Protein AF-A0A662VLQ7-F1 (afdb_monomer_lite)

Secondary structure (DSSP, 8-state):
--HHHHHHHHHHHHHHHHHHHHSS-HHHHHHHHHHHHHTTGGG-HHHHHHHHHHHHHHHHHHHHHTT-

Structure (mmCIF, N/CA/C/O backbone):
data_AF-A0A662VLQ7-F1
#
_entry.id   AF-A0A662VLQ7-F1
#
loop_
_atom_site.group_PDB
_atom_site.id
_atom_site.type_symbol
_atom_site.label_atom_id
_atom_site.label_alt_id
_atom_site.label_comp_id
_atom_site.label_asym_id
_atom_site.label_entity_id
_atom_site.label_seq_id
_atom_site.pdbx_PDB_ins_code
_atom_site.Cartn_x
_atom_site.Cartn_y
_atom_site.Cartn_z
_atom_site.occupancy
_atom_site.B_iso_or_equiv
_atom_site.auth_seq_id
_atom_site.auth_comp_id
_atom_site.auth_asym_id
_atom_site.auth_atom_id
_atom_site.pdbx_PDB_model_num
ATOM 1 N N . MET A 1 1 ? 12.929 -10.441 -23.078 1.00 52.53 1 MET A N 1
ATOM 2 C CA . MET A 1 1 ? 12.371 -9.403 -22.189 1.00 52.53 1 MET A CA 1
ATOM 3 C C . MET A 1 1 ? 12.504 -9.943 -20.781 1.00 52.53 1 MET A C 1
ATOM 5 O O . MET A 1 1 ? 11.859 -10.936 -20.475 1.00 52.53 1 MET A O 1
ATOM 9 N N . ASP A 1 2 ? 13.415 -9.385 -19.989 1.00 57.97 2 ASP A N 1
ATOM 10 C CA . ASP A 1 2 ? 13.652 -9.807 -18.608 1.00 57.97 2 ASP A CA 1
ATOM 11 C C . ASP A 1 2 ? 12.426 -9.506 -17.741 1.00 57.97 2 ASP A C 1
ATOM 13 O O . ASP A 1 2 ? 12.078 -8.342 -17.548 1.00 57.97 2 ASP A O 1
ATOM 17 N N . LEU A 1 3 ? 11.770 -10.547 -17.216 1.00 62.00 3 LEU A N 1
ATOM 18 C CA . LEU A 1 3 ? 10.601 -10.404 -16.336 1.00 62.00 3 LEU A CA 1
ATOM 19 C C . LEU A 1 3 ? 10.891 -9.526 -15.104 1.00 62.00 3 LEU A C 1
ATOM 21 O O . LEU A 1 3 ? 10.006 -8.797 -14.662 1.00 62.00 3 LEU A O 1
ATOM 25 N N . LYS A 1 4 ? 12.133 -9.513 -14.597 1.00 63.81 4 LYS A N 1
ATOM 26 C CA . LYS A 1 4 ? 12.566 -8.616 -13.508 1.00 63.81 4 LYS A CA 1
ATOM 27 C C . LYS A 1 4 ? 12.321 -7.139 -13.820 1.00 63.81 4 LYS A C 1
ATOM 29 O O . LYS A 1 4 ? 11.769 -6.409 -13.005 1.00 63.81 4 LYS A O 1
ATOM 34 N N . LEU A 1 5 ? 12.697 -6.719 -15.026 1.00 62.31 5 LEU A N 1
ATOM 35 C CA . LEU A 1 5 ? 12.613 -5.331 -15.485 1.00 62.31 5 LEU A CA 1
ATOM 36 C C . LEU A 1 5 ? 11.162 -4.876 -15.695 1.00 62.31 5 LEU A C 1
ATOM 38 O O . LEU A 1 5 ? 10.873 -3.681 -15.624 1.00 62.31 5 LEU A O 1
ATOM 42 N N . VAL A 1 6 ? 10.260 -5.824 -15.966 1.00 73.19 6 VAL A N 1
ATOM 43 C CA . VAL A 1 6 ? 8.815 -5.579 -16.061 1.00 73.19 6 VAL A CA 1
ATOM 44 C C . VAL A 1 6 ? 8.244 -5.342 -14.661 1.00 73.19 6 VAL A C 1
ATOM 46 O O . VAL A 1 6 ? 7.634 -4.299 -14.430 1.00 73.19 6 VAL A O 1
ATOM 49 N N . ASN A 1 7 ? 8.569 -6.217 -13.704 1.00 80.44 7 ASN A N 1
ATOM 50 C CA . ASN A 1 7 ? 8.054 -6.135 -12.336 1.00 80.44 7 ASN A CA 1
ATOM 51 C C . ASN A 1 7 ? 8.524 -4.878 -11.580 1.00 80.44 7 ASN A C 1
ATOM 53 O O . ASN A 1 7 ? 7.734 -4.269 -10.864 1.00 80.44 7 ASN A O 1
ATOM 57 N N . GLU A 1 8 ? 9.780 -4.440 -11.736 1.00 80.62 8 GLU A N 1
ATOM 58 C CA . GLU A 1 8 ? 10.265 -3.210 -11.078 1.00 80.62 8 GLU A CA 1
ATOM 59 C C . GLU A 1 8 ? 9.547 -1.950 -11.580 1.00 80.62 8 GLU A C 1
ATOM 61 O O . GLU A 1 8 ? 9.208 -1.063 -10.794 1.00 80.62 8 GLU A O 1
ATOM 66 N N . LYS A 1 9 ? 9.291 -1.862 -12.892 1.00 84.00 9 LYS A N 1
ATOM 67 C CA . LYS A 1 9 ? 8.565 -0.728 -13.482 1.00 84.00 9 LYS A CA 1
ATOM 68 C C . LYS A 1 9 ? 7.109 -0.699 -13.039 1.00 84.00 9 LYS A C 1
ATOM 70 O O . LYS A 1 9 ? 6.592 0.376 -12.748 1.00 84.00 9 LYS A O 1
ATOM 75 N N . GLU A 1 10 ? 6.463 -1.860 -12.984 1.00 81.56 10 GLU A N 1
ATOM 76 C CA . GLU A 1 10 ? 5.089 -1.984 -12.495 1.00 81.56 10 GLU A CA 1
ATOM 77 C C . GLU A 1 10 ? 4.985 -1.614 -11.015 1.00 81.56 10 GLU A C 1
ATOM 79 O O . GLU A 1 10 ? 4.083 -0.864 -10.646 1.00 81.56 10 GLU A O 1
ATOM 84 N N . LEU A 1 11 ? 5.937 -2.054 -10.185 1.00 81.81 11 LEU A N 1
ATOM 85 C CA . LEU A 1 11 ? 5.976 -1.694 -8.768 1.00 81.81 11 LEU A CA 1
ATOM 86 C C . LEU A 1 11 ? 6.105 -0.179 -8.594 1.00 81.81 11 LEU A C 1
ATOM 88 O O . LEU A 1 11 ? 5.318 0.427 -7.874 1.00 81.81 11 LEU A O 1
ATOM 92 N N . LYS A 1 12 ? 7.029 0.447 -9.333 1.00 83.69 12 LYS A N 1
ATOM 93 C CA . LYS A 1 12 ? 7.220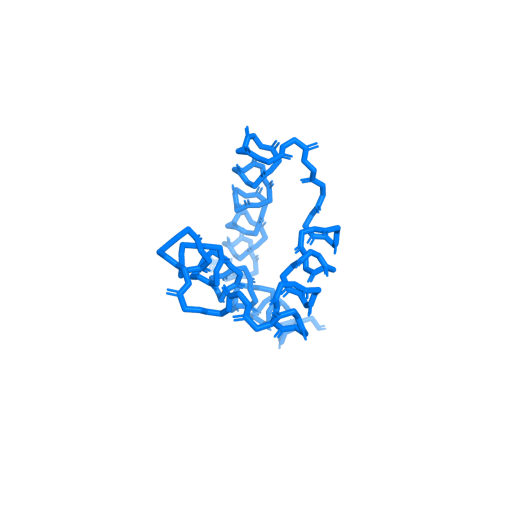 1.899 -9.298 1.00 83.69 12 LYS A CA 1
ATOM 94 C C . LYS A 1 12 ? 5.975 2.664 -9.756 1.00 83.69 12 LYS A C 1
ATOM 96 O O . LYS A 1 12 ? 5.634 3.673 -9.153 1.00 83.69 12 LYS A O 1
ATOM 101 N N . ALA A 1 13 ? 5.281 2.188 -10.789 1.00 83.81 13 ALA A N 1
ATOM 102 C CA . ALA A 1 13 ? 4.047 2.814 -11.260 1.00 83.81 13 ALA A CA 1
ATOM 103 C C . ALA A 1 13 ? 2.906 2.704 -10.234 1.00 83.81 13 ALA A C 1
ATOM 105 O O . ALA A 1 13 ? 2.128 3.645 -10.073 1.00 83.81 13 ALA A O 1
ATOM 106 N N . ILE A 1 14 ? 2.811 1.571 -9.529 1.00 80.19 14 ILE A N 1
ATOM 107 C CA . ILE A 1 14 ? 1.862 1.391 -8.426 1.00 80.19 14 ILE A CA 1
ATOM 108 C C . ILE A 1 14 ? 2.215 2.343 -7.277 1.00 80.19 14 ILE A C 1
ATOM 110 O O . ILE A 1 14 ? 1.332 3.064 -6.819 1.00 80.19 14 ILE A O 1
ATOM 114 N N . ASP A 1 15 ? 3.485 2.414 -6.870 1.00 79.88 15 ASP A N 1
ATOM 115 C CA . ASP A 1 15 ? 3.952 3.300 -5.795 1.00 79.88 15 ASP A CA 1
ATOM 116 C C . ASP A 1 15 ? 3.738 4.788 -6.126 1.00 79.88 15 ASP A C 1
ATOM 118 O O . ASP A 1 15 ? 3.234 5.543 -5.294 1.00 79.88 15 ASP A O 1
ATOM 122 N N . GLU A 1 16 ? 4.056 5.229 -7.349 1.00 83.62 16 GLU A N 1
ATOM 123 C CA . GLU A 1 16 ? 3.832 6.613 -7.797 1.00 83.62 16 GLU A CA 1
ATOM 124 C C . GLU A 1 16 ? 2.343 6.967 -7.822 1.00 83.62 16 GLU A C 1
ATOM 126 O O . GLU A 1 16 ? 1.949 8.049 -7.380 1.00 83.62 16 GLU A O 1
ATOM 131 N N . ARG A 1 17 ? 1.496 6.043 -8.289 1.00 79.81 17 ARG A N 1
ATOM 132 C CA . ARG A 1 17 ? 0.043 6.224 -8.266 1.00 79.81 17 ARG A CA 1
ATOM 133 C C . ARG A 1 17 ? -0.482 6.304 -6.833 1.00 79.81 17 ARG A C 1
ATOM 135 O O . ARG A 1 17 ? -1.304 7.170 -6.547 1.00 79.81 17 ARG A O 1
ATOM 142 N N . PHE A 1 18 ? 0.014 5.455 -5.937 1.00 77.00 18 PHE A N 1
ATOM 143 C CA . PHE A 1 18 ? -0.310 5.501 -4.512 1.00 77.00 18 PHE A CA 1
ATOM 144 C C . PHE A 1 18 ? 0.054 6.846 -3.895 1.00 77.00 18 PHE A C 1
ATOM 146 O O . PHE A 1 18 ? -0.782 7.491 -3.263 1.00 77.00 18 PHE A O 1
ATOM 153 N N . LYS A 1 19 ? 1.282 7.302 -4.139 1.00 81.12 19 LYS A N 1
ATOM 154 C CA . LYS A 1 19 ? 1.768 8.589 -3.653 1.00 81.12 19 LYS A CA 1
ATOM 155 C C . LYS A 1 19 ? 0.952 9.756 -4.205 1.00 81.12 19 LYS A C 1
ATOM 157 O O . LYS A 1 19 ? 0.738 10.721 -3.489 1.00 81.12 19 LYS A O 1
ATOM 162 N N . GLY A 1 20 ? 0.462 9.667 -5.440 1.00 81.06 20 GLY A N 1
ATOM 163 C CA . GLY A 1 20 ? -0.416 10.683 -6.023 1.00 81.06 20 GLY A CA 1
ATOM 164 C C . GLY A 1 20 ? -1.834 10.702 -5.441 1.00 81.06 20 GLY A C 1
ATOM 165 O O . GLY A 1 20 ? -2.422 11.771 -5.332 1.00 81.06 20 GLY A O 1
ATOM 166 N N . ILE A 1 21 ? -2.390 9.544 -5.070 1.00 79.12 21 ILE A N 1
ATOM 167 C CA . ILE A 1 21 ? -3.760 9.445 -4.534 1.00 79.12 21 ILE A CA 1
ATOM 168 C C . ILE A 1 21 ? -3.801 9.784 -3.040 1.00 79.12 21 ILE A C 1
ATOM 170 O O . ILE A 1 21 ? -4.717 10.466 -2.590 1.00 79.12 21 ILE A O 1
ATOM 174 N N . TYR A 1 22 ? -2.823 9.297 -2.276 1.00 77.12 22 TYR A N 1
ATOM 175 C CA . TYR A 1 22 ? -2.835 9.350 -0.811 1.00 77.12 22 TYR A CA 1
ATOM 176 C C . TYR A 1 22 ? -1.767 10.279 -0.222 1.00 77.12 22 TYR A C 1
ATOM 178 O O . TYR A 1 22 ? -1.671 10.385 0.998 1.00 77.12 22 TYR A O 1
ATOM 186 N N . GLU A 1 23 ? -0.937 10.910 -1.063 1.00 82.81 23 GLU A N 1
ATOM 187 C CA . GLU A 1 23 ? 0.180 11.781 -0.654 1.00 82.81 23 GLU A CA 1
ATOM 188 C C . GLU A 1 23 ? 1.135 11.119 0.357 1.00 82.81 23 GLU A C 1
ATOM 190 O O . GLU A 1 23 ? 1.766 11.777 1.187 1.00 82.81 23 GLU A O 1
ATOM 195 N N . MET A 1 24 ? 1.257 9.788 0.297 1.00 80.62 24 MET A N 1
ATOM 196 C CA . MET A 1 24 ? 1.995 9.011 1.289 1.00 80.62 24 MET A CA 1
ATOM 197 C C . MET A 1 24 ? 2.724 7.804 0.703 1.00 80.62 24 MET A C 1
ATOM 199 O O . MET A 1 24 ? 2.380 7.295 -0.360 1.00 80.62 24 MET A O 1
ATOM 203 N N . GLU A 1 25 ? 3.738 7.346 1.435 1.00 77.19 25 GLU A N 1
ATOM 204 C CA . GLU A 1 25 ? 4.509 6.143 1.111 1.00 77.19 25 GLU A CA 1
ATOM 205 C C . GLU A 1 25 ? 3.706 4.866 1.423 1.00 77.19 25 GLU A C 1
ATOM 207 O O . GLU A 1 25 ? 2.936 4.825 2.389 1.00 77.19 25 GLU A O 1
ATOM 212 N N . PHE A 1 26 ? 3.929 3.800 0.647 1.00 74.75 26 PHE A N 1
ATOM 213 C CA . PHE A 1 26 ? 3.157 2.552 0.733 1.00 74.75 26 PHE A CA 1
ATOM 214 C C . PHE A 1 26 ? 3.242 1.857 2.109 1.00 74.75 26 PHE A C 1
ATOM 216 O O . PHE A 1 26 ? 2.269 1.267 2.573 1.00 74.75 26 PHE A O 1
ATOM 223 N N . GLU A 1 27 ? 4.376 1.967 2.810 1.00 76.25 27 GLU A N 1
ATOM 224 C CA . GLU A 1 27 ? 4.525 1.469 4.190 1.00 76.25 27 GLU A CA 1
ATOM 225 C C . GLU A 1 27 ? 3.501 2.101 5.146 1.00 76.25 27 GLU A C 1
ATOM 227 O O . GLU A 1 27 ? 2.810 1.388 5.872 1.00 76.25 27 GLU A O 1
ATOM 232 N N . LYS A 1 28 ? 3.321 3.427 5.082 1.00 76.75 28 LYS A N 1
ATOM 233 C CA . LYS A 1 28 ? 2.326 4.136 5.905 1.00 76.75 28 LYS A CA 1
ATOM 234 C C . LYS A 1 28 ? 0.901 3.757 5.516 1.00 76.75 28 LYS A C 1
ATOM 236 O O . LYS A 1 28 ? 0.023 3.656 6.368 1.00 76.75 28 LYS A O 1
ATOM 241 N N . PHE A 1 29 ? 0.671 3.526 4.228 1.00 80.19 29 PHE A N 1
ATOM 242 C CA . PHE A 1 29 ? -0.615 3.053 3.734 1.00 80.19 29 PHE A CA 1
ATOM 243 C C . PHE A 1 29 ? -0.969 1.661 4.288 1.00 80.19 29 PHE A C 1
ATOM 245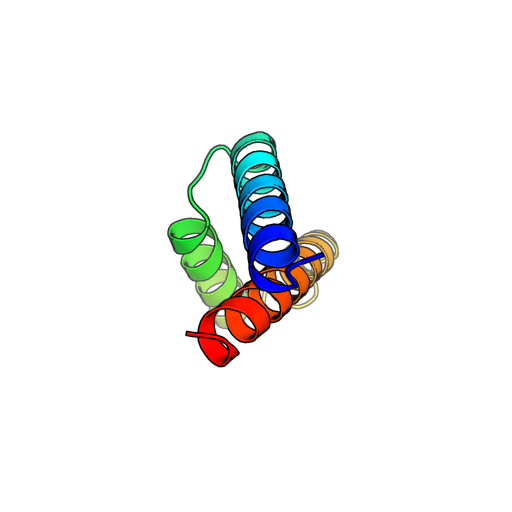 O O . PHE A 1 29 ? -2.097 1.435 4.728 1.00 80.19 29 PHE A O 1
ATOM 252 N N . LYS A 1 30 ? 0.004 0.744 4.347 1.00 80.75 30 LYS A N 1
ATOM 253 C CA . LYS A 1 30 ? -0.175 -0.579 4.956 1.00 80.75 30 LYS A CA 1
ATOM 254 C C . LYS A 1 30 ? -0.528 -0.480 6.443 1.00 80.75 30 LYS A C 1
ATOM 256 O O . LYS A 1 30 ? -1.438 -1.175 6.889 1.00 80.75 30 LYS A O 1
ATOM 261 N N . GLU A 1 31 ? 0.135 0.396 7.196 1.00 83.81 31 GLU A N 1
ATOM 262 C CA . GLU A 1 31 ? -0.204 0.638 8.607 1.00 83.81 31 GLU A CA 1
ATOM 263 C C . GLU A 1 31 ? -1.650 1.130 8.771 1.00 83.81 31 GLU A C 1
ATOM 265 O O . GLU A 1 31 ? -2.377 0.647 9.640 1.00 83.81 31 GLU A O 1
ATOM 270 N N . ILE A 1 32 ? -2.103 2.041 7.905 1.00 81.25 32 ILE A N 1
ATOM 271 C CA . ILE A 1 32 ? -3.483 2.548 7.917 1.00 81.25 32 ILE A CA 1
ATOM 272 C C . ILE A 1 32 ? -4.482 1.436 7.610 1.00 81.25 32 ILE A C 1
ATOM 274 O O . ILE A 1 32 ? -5.474 1.302 8.326 1.00 81.25 32 ILE A O 1
ATOM 278 N N . LEU A 1 33 ? -4.209 0.606 6.600 1.00 81.88 33 LEU A N 1
ATOM 279 C CA . LEU A 1 33 ? -5.030 -0.564 6.296 1.00 81.88 33 LEU A CA 1
ATOM 280 C C . LEU A 1 33 ? -5.146 -1.497 7.508 1.00 81.88 33 LEU A C 1
ATOM 282 O O . LEU A 1 33 ? -6.249 -1.899 7.871 1.00 81.88 33 LEU A O 1
ATOM 286 N N . GLU A 1 34 ? -4.032 -1.809 8.173 1.00 84.62 34 GLU A N 1
ATOM 287 C CA . GLU A 1 34 ? -4.028 -2.656 9.370 1.00 84.62 34 GLU A CA 1
ATOM 288 C C . GLU A 1 34 ? -4.825 -2.039 10.531 1.00 84.62 34 GLU A C 1
ATOM 290 O O . GLU A 1 34 ? -5.528 -2.755 11.251 1.00 84.62 34 GLU A O 1
ATOM 295 N N . ILE A 1 35 ? -4.753 -0.717 10.711 1.00 85.50 35 ILE A N 1
ATOM 296 C CA . ILE A 1 35 ? -5.546 0.011 11.708 1.00 85.50 35 ILE A CA 1
ATOM 297 C C . ILE A 1 35 ? -7.038 -0.058 11.364 1.00 85.50 35 ILE A C 1
ATOM 299 O O . ILE A 1 35 ? -7.846 -0.373 12.234 1.00 85.50 35 ILE A O 1
ATOM 303 N N . MET A 1 36 ? -7.416 0.176 10.107 1.00 83.19 36 MET A N 1
ATOM 304 C CA . MET A 1 36 ? -8.811 0.111 9.660 1.00 83.19 36 MET A CA 1
ATOM 305 C C . MET A 1 36 ? -9.418 -1.284 9.865 1.00 83.19 36 MET A C 1
ATOM 307 O O . MET A 1 36 ? -10.549 -1.379 10.345 1.00 83.19 36 MET A O 1
ATOM 311 N N . VAL A 1 37 ? -8.662 -2.363 9.608 1.00 84.50 37 VAL A N 1
ATOM 312 C CA . VAL A 1 37 ? -9.092 -3.737 9.943 1.00 84.50 37 VAL A CA 1
ATOM 313 C C . VAL A 1 37 ? -9.329 -3.886 11.444 1.00 84.50 37 VAL A C 1
ATOM 315 O O . VAL A 1 37 ? -10.375 -4.388 11.851 1.00 84.50 37 VAL A O 1
ATOM 318 N N . LYS A 1 38 ? -8.380 -3.442 12.280 1.00 87.19 38 LYS A N 1
ATOM 319 C CA . LYS A 1 38 ? -8.491 -3.540 13.748 1.00 87.19 38 LYS A CA 1
ATOM 320 C C . LYS A 1 38 ? -9.681 -2.758 14.302 1.00 87.19 38 LYS A C 1
ATOM 322 O O . LYS A 1 38 ? -10.253 -3.164 15.308 1.00 8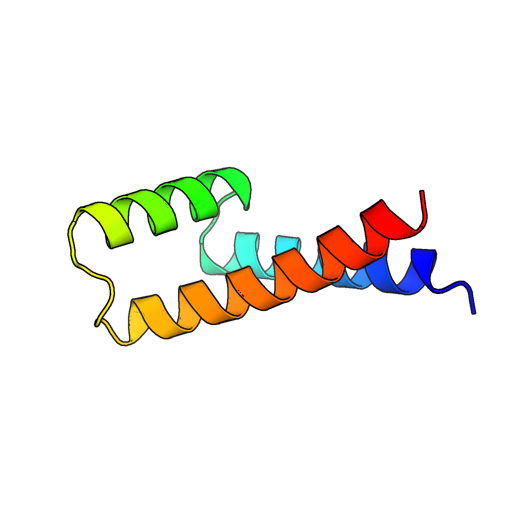7.19 38 LYS A O 1
ATOM 327 N N . LEU A 1 39 ? -10.051 -1.659 13.649 1.00 85.19 39 LEU A N 1
ATOM 328 C CA . LEU A 1 39 ? -11.209 -0.838 14.001 1.00 85.19 39 LEU A CA 1
ATOM 329 C C . LEU A 1 39 ? -12.539 -1.389 13.459 1.00 85.19 39 LEU A C 1
ATOM 331 O O . LEU A 1 39 ? -13.583 -0.802 13.729 1.00 85.19 39 LEU A O 1
ATOM 335 N N . GLY A 1 40 ? -12.527 -2.497 12.708 1.00 82.62 40 GLY A N 1
ATOM 336 C CA . GLY A 1 40 ? -13.735 -3.081 12.122 1.00 82.62 40 GLY A CA 1
ATOM 337 C C . GLY A 1 40 ? -14.295 -2.289 10.936 1.00 82.62 40 GLY A C 1
ATOM 338 O O . GLY A 1 40 ? -15.451 -2.467 10.576 1.00 82.62 40 GLY A O 1
ATOM 339 N N . LEU A 1 41 ? -13.489 -1.432 10.300 1.00 77.19 41 LEU A N 1
ATOM 340 C CA . LEU A 1 41 ? -13.882 -0.634 9.126 1.00 77.19 41 LEU A CA 1
ATOM 341 C C . LEU A 1 41 ? -13.728 -1.404 7.800 1.00 77.19 41 LEU A C 1
ATOM 343 O O . LEU A 1 41 ? -13.730 -0.807 6.720 1.00 77.19 41 LEU A O 1
ATOM 347 N N . GLY A 1 42 ? -13.598 -2.731 7.898 1.00 72.50 42 GLY A N 1
ATOM 348 C CA . GLY A 1 42 ? -13.327 -3.643 6.791 1.00 72.50 42 GLY A CA 1
ATOM 349 C C . GLY A 1 42 ? -14.422 -3.719 5.725 1.00 72.50 42 GLY A C 1
ATOM 350 O O . GLY A 1 42 ? -14.136 -4.110 4.601 1.00 72.50 42 GLY A O 1
ATOM 351 N N . ASP A 1 43 ? -15.644 -3.305 6.062 1.00 69.38 43 ASP A N 1
ATOM 352 C CA . ASP A 1 43 ? -16.821 -3.422 5.190 1.00 69.38 43 ASP A CA 1
ATOM 353 C C . ASP A 1 43 ? -17.162 -2.114 4.448 1.00 69.38 43 ASP A C 1
ATOM 355 O O . ASP A 1 43 ? -18.207 -2.004 3.802 1.00 69.38 43 ASP A O 1
ATOM 359 N N . SER A 1 44 ? -16.318 -1.078 4.546 1.00 74.62 44 SER A N 1
ATOM 360 C CA . SER A 1 44 ? -16.542 0.161 3.790 1.00 74.62 44 SER A CA 1
ATOM 361 C C . SER A 1 44 ? -16.117 0.011 2.323 1.00 74.62 44 SER A C 1
ATOM 363 O O . SER A 1 44 ? -15.076 -0.567 2.020 1.00 74.62 44 SER A O 1
ATOM 365 N N . LYS A 1 45 ? -16.896 0.580 1.392 1.00 74.56 45 LYS A N 1
ATOM 366 C CA . LYS A 1 45 ? -16.569 0.568 -0.051 1.00 74.56 45 LYS A CA 1
ATOM 367 C C . LYS A 1 45 ? -15.214 1.200 -0.357 1.00 74.56 45 LYS A C 1
ATOM 369 O O . LYS A 1 45 ? -14.504 0.743 -1.247 1.00 74.56 45 LYS A O 1
ATOM 374 N N . ASP A 1 46 ? -14.855 2.239 0.390 1.00 67.94 46 ASP A N 1
ATOM 375 C CA . ASP A 1 46 ? -13.556 2.887 0.241 1.00 67.94 46 ASP A CA 1
ATOM 376 C C . ASP A 1 46 ? -12.432 1.924 0.635 1.00 67.94 46 ASP A C 1
ATOM 378 O O . ASP A 1 46 ? -11.417 1.858 -0.047 1.00 67.94 46 ASP A O 1
ATOM 382 N N . PHE A 1 47 ? -12.641 1.095 1.660 1.00 73.25 47 PHE A N 1
ATOM 383 C CA . PHE A 1 47 ? -11.677 0.090 2.098 1.00 73.25 47 PHE A CA 1
ATOM 384 C C . PHE A 1 47 ? -11.474 -1.056 1.094 1.00 73.25 47 PHE A C 1
ATOM 386 O O . PHE A 1 47 ? -10.349 -1.534 0.946 1.00 73.25 47 PHE A O 1
ATOM 393 N N . GLU A 1 48 ? -12.508 -1.456 0.345 1.00 73.75 48 GLU A N 1
ATOM 394 C CA . GLU A 1 48 ? -12.372 -2.454 -0.731 1.00 73.75 48 GLU A CA 1
ATOM 395 C C . GLU A 1 48 ? -11.388 -1.998 -1.819 1.00 73.75 48 GLU A C 1
ATOM 397 O O . GLU A 1 48 ? -10.537 -2.776 -2.256 1.00 73.75 48 GLU A O 1
ATOM 402 N N . ILE A 1 49 ? -11.450 -0.719 -2.208 1.00 74.94 49 ILE A N 1
ATOM 403 C CA . ILE A 1 49 ? -10.542 -0.124 -3.201 1.00 74.94 49 ILE A CA 1
ATOM 404 C C . ILE A 1 49 ? -9.098 -0.137 -2.676 1.00 74.94 49 ILE A C 1
ATOM 406 O O . ILE A 1 49 ? -8.182 -0.546 -3.393 1.00 74.94 49 ILE A O 1
ATOM 410 N N . LEU A 1 50 ? -8.900 0.236 -1.406 1.00 76.00 50 LEU A N 1
ATOM 411 C CA . LEU A 1 50 ? -7.583 0.225 -0.757 1.00 76.00 50 LEU A CA 1
ATOM 412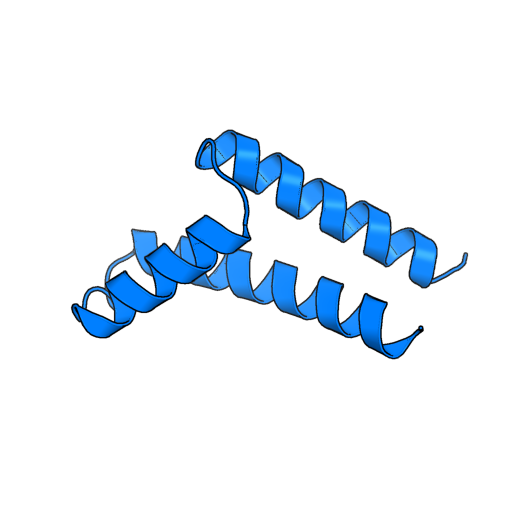 C C . LEU A 1 50 ? -6.988 -1.195 -0.706 1.00 76.00 50 LEU A C 1
ATOM 414 O O . LEU A 1 50 ? -5.802 -1.396 -0.981 1.00 76.00 50 LEU A O 1
ATOM 418 N N . ILE A 1 51 ? -7.810 -2.196 -0.383 1.00 77.62 51 ILE A N 1
ATOM 419 C CA . ILE A 1 51 ? -7.394 -3.601 -0.347 1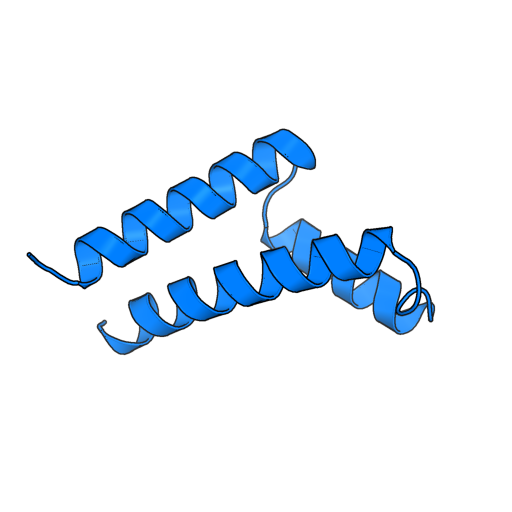.00 77.62 51 ILE A CA 1
ATOM 420 C C . ILE A 1 51 ? -6.957 -4.097 -1.726 1.00 77.62 51 ILE A C 1
ATOM 422 O O . ILE A 1 51 ? -5.976 -4.838 -1.830 1.00 77.62 51 ILE A O 1
ATOM 426 N N . ASP A 1 52 ? -7.676 -3.739 -2.784 1.00 82.38 52 ASP A N 1
ATOM 427 C CA . ASP A 1 52 ? -7.363 -4.221 -4.127 1.00 82.38 52 ASP A CA 1
ATOM 428 C C . ASP A 1 52 ? -6.063 -3.630 -4.670 1.00 82.38 52 ASP A C 1
ATOM 430 O O . ASP A 1 52 ? -5.262 -4.348 -5.282 1.00 82.38 52 ASP A O 1
ATOM 434 N N . ASP A 1 53 ? -5.796 -2.361 -4.380 1.00 79.88 53 ASP A N 1
ATOM 435 C CA . ASP A 1 53 ? -4.521 -1.744 -4.724 1.00 79.88 53 ASP A CA 1
ATOM 436 C C . ASP A 1 53 ? -3.364 -2.332 -3.884 1.00 79.88 53 ASP A C 1
ATOM 438 O O . ASP A 1 53 ? -2.286 -2.605 -4.426 1.00 79.88 53 ASP A O 1
ATOM 442 N N . PHE A 1 54 ? -3.602 -2.684 -2.611 1.00 82.00 54 PHE A N 1
ATOM 443 C CA . PHE A 1 54 ? -2.636 -3.425 -1.785 1.00 82.00 54 PHE A CA 1
ATOM 444 C C . PHE A 1 54 ? -2.315 -4.823 -2.339 1.00 82.00 54 PHE A C 1
ATOM 446 O O . PHE A 1 54 ? -1.149 -5.226 -2.396 1.00 82.00 54 PHE A O 1
ATOM 453 N N . LYS A 1 55 ? -3.332 -5.584 -2.768 1.00 83.38 55 LYS A N 1
ATOM 454 C CA . LYS A 1 55 ? -3.145 -6.925 -3.350 1.00 83.38 55 LYS A CA 1
ATOM 455 C C . LYS A 1 55 ? -2.272 -6.872 -4.601 1.00 83.38 55 LYS A C 1
ATOM 457 O O . LYS A 1 55 ? -1.356 -7.685 -4.723 1.00 83.38 55 LYS A O 1
ATOM 462 N N . LYS A 1 56 ? -2.528 -5.918 -5.506 1.00 83.06 56 LYS A N 1
ATOM 463 C CA . LYS A 1 56 ? -1.738 -5.744 -6.739 1.00 83.06 56 LYS A CA 1
ATOM 464 C C . LYS A 1 56 ? -0.277 -5.459 -6.423 1.00 83.06 56 LYS A C 1
ATOM 466 O O . LYS A 1 56 ? 0.595 -6.153 -6.940 1.00 83.06 56 LYS A O 1
ATOM 471 N N . TRP A 1 57 ? -0.020 -4.508 -5.526 1.00 85.69 57 TRP A N 1
ATOM 472 C CA . TRP A 1 57 ? 1.336 -4.202 -5.077 1.00 85.69 57 TRP A CA 1
ATOM 473 C C . TRP A 1 57 ? 2.045 -5.445 -4.526 1.00 85.69 57 TRP A C 1
ATOM 475 O O . TRP A 1 57 ? 3.150 -5.781 -4.955 1.00 85.69 57 TRP A O 1
ATOM 485 N N . LYS A 1 58 ? 1.378 -6.192 -3.634 1.00 83.75 58 LYS A N 1
ATOM 486 C CA . LYS A 1 58 ? 1.942 -7.391 -3.001 1.00 83.75 58 LYS A CA 1
ATOM 487 C C . LYS A 1 58 ? 2.303 -8.467 -4.025 1.00 83.75 58 LYS A C 1
ATOM 489 O O . LYS A 1 58 ? 3.353 -9.090 -3.892 1.00 83.75 58 LYS A O 1
ATOM 494 N N . MET A 1 59 ? 1.467 -8.683 -5.041 1.00 86.31 59 MET A N 1
ATOM 495 C CA . MET A 1 59 ? 1.747 -9.655 -6.104 1.00 86.31 59 MET A CA 1
ATOM 496 C C . MET A 1 59 ? 2.998 -9.279 -6.904 1.00 86.31 59 MET A C 1
ATOM 498 O O . MET A 1 59 ? 3.868 -10.127 -7.096 1.00 86.31 59 MET A O 1
ATOM 502 N N . VAL A 1 60 ? 3.117 -8.013 -7.314 1.00 84.19 60 VAL A N 1
ATOM 503 C CA . VAL A 1 60 ? 4.286 -7.524 -8.064 1.00 84.19 60 VAL A CA 1
ATOM 504 C C . VAL A 1 60 ? 5.551 -7.611 -7.208 1.00 84.19 60 VAL A C 1
ATOM 506 O O . VAL A 1 60 ? 6.583 -8.099 -7.673 1.00 84.19 60 VAL A O 1
ATOM 509 N N . LYS A 1 61 ? 5.464 -7.228 -5.929 1.00 83.38 61 LYS A N 1
ATOM 510 C CA . LYS A 1 61 ? 6.585 -7.298 -4.987 1.00 83.38 61 LYS A CA 1
ATOM 511 C C . LYS A 1 61 ? 7.061 -8.735 -4.753 1.00 83.38 61 LYS A C 1
ATOM 513 O O . LYS A 1 61 ? 8.252 -9.003 -4.864 1.00 83.38 61 LYS A O 1
ATOM 518 N N . MET A 1 62 ? 6.143 -9.675 -4.519 1.00 84.69 62 MET A N 1
ATOM 519 C CA . MET A 1 62 ? 6.483 -11.097 -4.369 1.00 84.69 62 MET A CA 1
ATOM 520 C C . MET A 1 62 ? 7.121 -11.672 -5.639 1.00 84.69 62 MET A C 1
ATOM 522 O O . MET A 1 62 ? 8.078 -12.440 -5.553 1.00 84.69 62 MET A O 1
ATOM 526 N N . ALA A 1 63 ? 6.622 -11.291 -6.818 1.00 83.31 63 ALA A N 1
ATOM 527 C CA . ALA A 1 63 ? 7.194 -11.731 -8.084 1.00 83.31 63 ALA A CA 1
ATOM 528 C C . ALA A 1 63 ? 8.612 -11.181 -8.299 1.00 83.31 63 ALA A C 1
ATOM 530 O O . ALA A 1 63 ? 9.452 -11.886 -8.855 1.00 83.31 63 ALA A O 1
ATOM 531 N N . LEU A 1 64 ? 8.896 -9.955 -7.851 1.00 83.00 64 LEU A N 1
ATOM 532 C CA . LEU A 1 64 ? 10.237 -9.370 -7.865 1.00 83.00 64 LEU A CA 1
ATOM 533 C C . LEU A 1 64 ? 11.186 -10.097 -6.896 1.00 83.00 64 LEU A C 1
ATOM 535 O O . LEU A 1 64 ? 12.271 -10.522 -7.293 1.00 83.00 64 LEU A O 1
ATOM 539 N N . ASP A 1 65 ? 10.748 -10.304 -5.654 1.00 82.44 65 ASP A N 1
ATOM 540 C CA . ASP A 1 65 ? 11.561 -10.928 -4.605 1.00 82.44 65 ASP A CA 1
ATOM 541 C C . ASP A 1 65 ? 11.867 -12.406 -4.927 1.00 82.44 65 ASP A C 1
ATOM 543 O O . ASP A 1 65 ? 12.975 -12.867 -4.690 1.00 82.44 65 ASP A O 1
ATOM 547 N N . SER A 1 66 ? 10.936 -13.136 -5.557 1.00 79.31 66 SER A N 1
ATOM 548 C CA . SER A 1 66 ? 11.132 -14.541 -5.976 1.00 79.31 66 SER A CA 1
ATOM 549 C C . SER A 1 66 ? 12.167 -14.755 -7.087 1.00 79.31 66 SER A C 1
ATOM 551 O O . SER A 1 66 ? 12.553 -15.890 -7.361 1.00 79.31 66 SER A O 1
ATOM 553 N N . GLN A 1 67 ? 12.584 -13.682 -7.761 1.00 70.00 67 GLN A N 1
ATOM 554 C CA . GLN A 1 67 ? 13.557 -13.740 -8.849 1.00 70.00 67 GLN A CA 1
ATOM 555 C C . GLN A 1 67 ? 14.961 -13.313 -8.392 1.00 70.00 67 GLN A C 1
ATOM 557 O O . GLN A 1 67 ? 15.899 -13.408 -9.187 1.00 70.00 67 GLN A O 1
ATOM 562 N N . THR A 1 68 ? 15.112 -12.805 -7.166 1.00 57.00 68 THR A N 1
ATOM 563 C CA . THR A 1 68 ? 16.369 -12.264 -6.615 1.00 57.00 68 THR A CA 1
ATOM 564 C C . THR A 1 68 ? 17.095 -13.317 -5.794 1.00 57.00 68 THR A C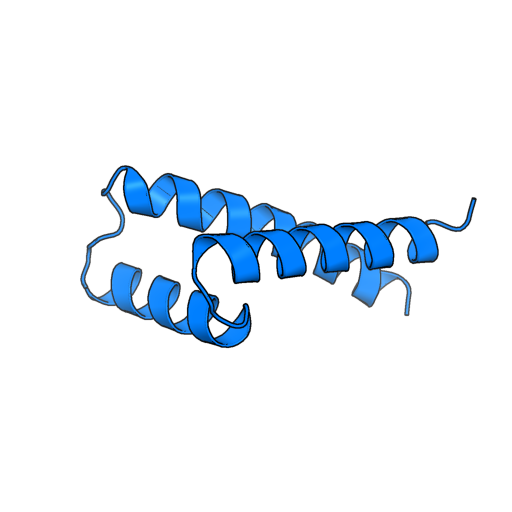 1
ATOM 566 O O . THR A 1 68 ? 18.331 -13.396 -5.960 1.00 57.00 68 THR A O 1
#

Radius of gyration: 13.31 Å; chains: 1; bounding box: 33×26×36 Å

Sequence (68 aa):
MDLKLVNEKELKAIDERFKGIYEMEFEKFKEILEIMVKLGLGDSKDFEILIDDFKKWKMVKMALDSQT

pLDDT: mean 78.25, std 7.33, range [52.53, 87.19]

Foldseek 3Di:
DPPLVVLVVQLVVLQVVCCVVPVDGVVVLVVVLVVCVVVVVCPDPVSVVSVVSVVSNVVSVVVNVVVD